Protein AF-A0A3D6A5S6-F1 (afdb_monomer_lite)

Radius of gyration: 17.74 Å; chains: 1; bounding box: 40×37×39 Å

pLDDT: mean 83.64, std 8.99, range [55.16, 96.38]

Foldseek 3Di:
DDDDPNKDWDQDQQAKTAIDPDPPDGIDGHPDRCPCPVVQVVQQVVCVVVVHDRPDDPVNVVVVVVVVVVVVVVVVD

Sequence (77 aa):
EVFCSGKVLQLDNFRKLRGFSWPGFRSMNLRKQDKGHHACVHSFIESLREGKPSPISIKEIFEVTRVSIDLQNNLCS

Structure (mmCIF, N/CA/C/O backbone):
data_AF-A0A3D6A5S6-F1
#
_entry.id   AF-A0A3D6A5S6-F1
#
loop_
_atom_site.group_PDB
_atom_site.id
_atom_site.type_symbol
_atom_site.label_atom_id
_atom_site.label_alt_id
_atom_site.label_comp_id
_atom_site.label_asym_id
_atom_site.label_entity_id
_atom_site.label_seq_id
_atom_site.pdbx_PDB_ins_code
_atom_site.Cartn_x
_atom_site.Cartn_y
_atom_site.Cartn_z
_atom_site.occupancy
_atom_site.B_iso_or_equiv
_atom_site.auth_seq_id
_atom_site.auth_comp_id
_atom_site.auth_asym_id
_atom_site.auth_atom_id
_atom_site.pdbx_PDB_model_num
ATOM 1 N N . GLU A 1 1 ? -9.397 -8.526 7.006 1.00 70.44 1 GLU A N 1
ATOM 2 C CA . GLU A 1 1 ? -10.575 -9.159 6.372 1.00 70.44 1 GLU A CA 1
ATOM 3 C C . GLU A 1 1 ? -11.192 -8.147 5.426 1.00 70.44 1 GLU A C 1
ATOM 5 O O . GLU A 1 1 ? -11.090 -6.960 5.708 1.00 70.44 1 GLU A O 1
ATOM 10 N N . VAL A 1 2 ? -11.761 -8.582 4.306 1.00 74.38 2 VAL A N 1
ATOM 11 C CA . VAL A 1 2 ? -12.458 -7.702 3.359 1.00 74.38 2 VAL A CA 1
ATOM 12 C C . VAL A 1 2 ? -13.883 -8.217 3.191 1.00 74.38 2 VAL A C 1
ATOM 14 O O . VAL A 1 2 ? -14.080 -9.394 2.879 1.00 74.38 2 VAL A O 1
ATOM 17 N N . PHE A 1 3 ? -14.860 -7.337 3.404 1.00 80.12 3 PHE A N 1
ATOM 18 C CA . PHE A 1 3 ? -16.288 -7.628 3.285 1.00 80.12 3 PHE A CA 1
ATOM 19 C C . PHE A 1 3 ? -16.813 -7.022 1.981 1.00 80.12 3 PHE A C 1
ATOM 21 O O . PHE A 1 3 ? -16.643 -5.831 1.740 1.00 80.12 3 PHE A O 1
ATOM 28 N N . CYS A 1 4 ? -17.446 -7.828 1.131 1.00 76.19 4 CYS A N 1
ATOM 29 C CA . CYS A 1 4 ? -18.055 -7.356 -0.111 1.00 76.19 4 CYS A CA 1
ATOM 30 C C . CYS A 1 4 ? -19.374 -8.090 -0.366 1.00 76.19 4 CYS A C 1
ATOM 32 O O . CYS A 1 4 ? -19.373 -9.298 -0.594 1.00 76.19 4 CYS A O 1
ATOM 34 N N . SER A 1 5 ? -20.499 -7.365 -0.335 1.00 75.00 5 SER A N 1
ATOM 35 C CA . SER A 1 5 ? -21.839 -7.867 -0.702 1.00 75.00 5 SER A CA 1
ATOM 36 C C . SER A 1 5 ? -22.209 -9.226 -0.077 1.00 75.00 5 SER A C 1
ATOM 38 O O . SER A 1 5 ? -22.619 -10.151 -0.776 1.00 75.00 5 SER A O 1
ATOM 40 N N . GLY A 1 6 ? -22.004 -9.384 1.238 1.00 75.88 6 GLY A N 1
ATOM 41 C CA . GLY A 1 6 ? -22.295 -10.633 1.964 1.00 75.88 6 GLY A CA 1
ATOM 42 C C . GLY A 1 6 ? -21.246 -11.745 1.806 1.00 75.88 6 GLY A C 1
ATOM 43 O O . GLY A 1 6 ? -21.443 -12.857 2.293 1.00 75.88 6 GLY A O 1
ATOM 44 N N . LYS A 1 7 ? -20.122 -11.456 1.142 1.00 78.12 7 LYS A N 1
ATOM 45 C CA . LYS A 1 7 ? -18.975 -12.357 0.981 1.00 78.12 7 LYS A CA 1
ATOM 46 C C . LYS A 1 7 ? -17.786 -11.834 1.775 1.00 78.12 7 LYS A C 1
ATOM 48 O O . LYS A 1 7 ? -17.562 -10.623 1.834 1.00 78.12 7 LYS A O 1
ATOM 53 N N . VAL A 1 8 ? -17.000 -12.741 2.350 1.00 81.12 8 VAL A N 1
ATOM 54 C CA . VAL A 1 8 ? -15.854 -12.382 3.199 1.00 81.12 8 VAL A CA 1
ATOM 55 C C . VAL A 1 8 ? -14.591 -13.042 2.676 1.00 81.12 8 VAL A C 1
ATOM 57 O O . VAL A 1 8 ? -14.572 -14.248 2.440 1.00 81.12 8 VAL A O 1
ATOM 60 N N . LEU A 1 9 ? -13.527 -12.255 2.525 1.00 81.88 9 LEU A N 1
ATOM 61 C CA . LEU A 1 9 ? -12.167 -12.756 2.347 1.00 81.88 9 LEU A CA 1
ATOM 62 C C . LEU A 1 9 ? -11.365 -12.472 3.615 1.00 81.88 9 LEU A C 1
ATOM 64 O O . LEU A 1 9 ? -11.031 -11.329 3.935 1.00 81.88 9 LEU A O 1
ATOM 68 N N . GLN A 1 10 ? -11.064 -13.533 4.353 1.00 82.06 10 GLN A N 1
ATOM 69 C CA . GLN A 1 10 ? -10.260 -13.472 5.562 1.00 82.06 10 GLN A CA 1
ATOM 70 C C . GLN A 1 10 ? -8.815 -13.825 5.226 1.00 82.06 10 GLN A C 1
ATOM 72 O O . GLN A 1 10 ? -8.523 -14.958 4.849 1.00 82.06 10 GLN A O 1
ATOM 77 N N . LEU A 1 11 ? -7.915 -12.852 5.368 1.00 82.69 11 LEU A N 1
ATOM 78 C CA . LEU A 1 11 ? -6.475 -13.069 5.292 1.00 82.69 11 LEU A CA 1
ATOM 79 C C . LEU A 1 11 ? -5.924 -13.250 6.708 1.00 82.69 11 LEU A C 1
ATOM 81 O O . LEU A 1 11 ? -5.840 -12.295 7.475 1.00 82.69 11 LEU A O 1
ATOM 85 N N . ASP A 1 12 ? -5.544 -14.476 7.034 1.00 76.69 12 ASP A N 1
ATOM 86 C CA . ASP A 1 12 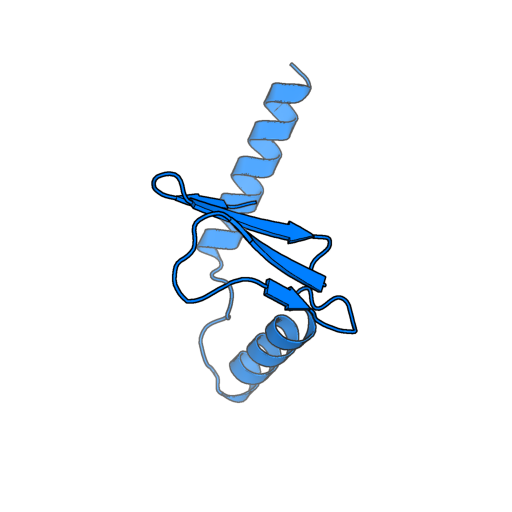? -4.914 -14.860 8.290 1.00 76.69 12 ASP A CA 1
ATOM 87 C C . ASP A 1 12 ? -3.385 -14.792 8.138 1.00 76.69 12 ASP A C 1
ATOM 89 O O . ASP A 1 12 ? -2.763 -15.551 7.377 1.00 76.69 12 ASP A O 1
ATOM 93 N N . ASN A 1 13 ? -2.810 -13.807 8.837 1.00 78.06 13 ASN A N 1
ATOM 94 C CA . ASN A 1 13 ? -1.378 -13.563 9.014 1.00 78.06 13 ASN A CA 1
ATOM 95 C C . ASN A 1 13 ? -0.553 -13.602 7.712 1.00 78.06 13 ASN A C 1
ATOM 97 O O . ASN A 1 13 ? 0.555 -14.138 7.693 1.00 78.06 13 ASN A O 1
ATOM 101 N N . PHE A 1 14 ? -1.108 -13.079 6.610 1.00 76.44 14 PHE A N 1
ATOM 102 C CA . PHE A 1 14 ? -0.481 -13.081 5.275 1.00 76.44 14 PHE A CA 1
ATOM 103 C C . PHE A 1 14 ? -0.056 -14.480 4.783 1.00 76.44 14 PHE A C 1
ATOM 105 O O . PHE A 1 14 ? 0.887 -14.627 4.005 1.00 76.44 14 PHE A O 1
ATOM 112 N N . ARG A 1 15 ? -0.726 -15.533 5.273 1.00 72.19 15 ARG A N 1
ATOM 113 C CA . ARG A 1 15 ? -0.464 -16.934 4.903 1.00 72.19 15 ARG A CA 1
ATOM 114 C C . ARG A 1 15 ? -1.689 -17.620 4.348 1.00 72.19 15 ARG A C 1
ATOM 116 O O . ARG A 1 15 ? -1.584 -18.359 3.379 1.00 72.19 15 ARG A O 1
ATOM 123 N N . LYS A 1 16 ? -2.842 -17.430 4.981 1.00 76.06 16 LYS A N 1
ATOM 124 C CA . LYS A 1 16 ? -4.059 -18.160 4.631 1.00 76.06 16 LYS A CA 1
ATOM 125 C C . LYS A 1 16 ? -5.127 -17.171 4.220 1.00 76.06 16 LYS A C 1
ATOM 127 O O . LYS A 1 16 ? -5.556 -16.370 5.035 1.00 76.06 16 LYS A O 1
ATOM 132 N N . LEU A 1 17 ? -5.569 -17.247 2.975 1.00 80.81 17 LEU A N 1
ATOM 133 C CA . LEU A 1 17 ? -6.733 -16.512 2.502 1.00 80.81 17 LEU A CA 1
ATOM 134 C C . LEU A 1 17 ? -7.919 -17.479 2.484 1.00 80.81 17 LEU A C 1
ATOM 136 O O . LEU A 1 17 ? -7.855 -18.506 1.811 1.00 80.81 17 LEU A O 1
ATOM 140 N N . ARG A 1 18 ? -8.982 -17.189 3.234 1.00 78.88 18 ARG A N 1
ATOM 141 C CA . ARG A 1 18 ? -10.225 -17.973 3.275 1.00 78.88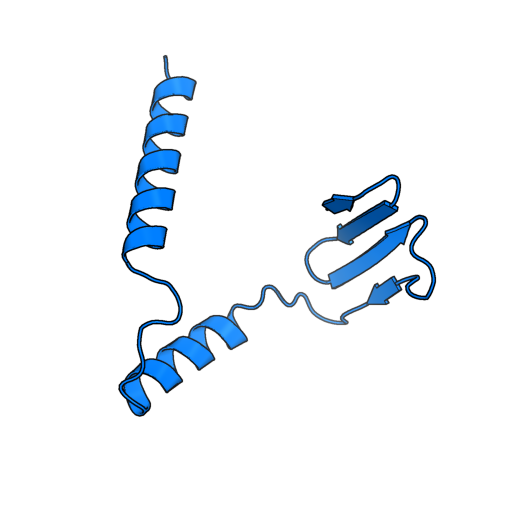 18 ARG A CA 1
ATOM 142 C C . ARG A 1 18 ? -11.366 -17.159 2.683 1.00 78.88 18 ARG A C 1
ATOM 144 O O . ARG A 1 18 ? -11.556 -16.010 3.069 1.00 78.88 18 ARG A O 1
ATOM 151 N N . GLY A 1 19 ? -12.112 -17.761 1.763 1.00 79.88 19 GLY A N 1
ATOM 152 C CA . GLY A 1 19 ? -13.324 -17.184 1.191 1.00 79.88 19 GLY A CA 1
ATOM 153 C C . GLY A 1 19 ? -14.568 -17.777 1.839 1.00 79.88 19 GLY A C 1
ATOM 154 O O . GLY A 1 19 ? -14.789 -18.983 1.766 1.00 79.88 19 GLY A O 1
ATOM 155 N N . PHE A 1 20 ? -15.402 -16.932 2.438 1.00 78.19 20 PHE A N 1
ATOM 156 C CA . PHE A 1 20 ? -16.752 -17.284 2.872 1.00 78.19 20 PHE A CA 1
ATOM 157 C C . PHE A 1 20 ? -17.753 -16.735 1.852 1.00 78.19 20 PHE A C 1
ATOM 159 O O . PHE A 1 20 ? -17.691 -15.558 1.486 1.00 78.19 20 PHE A O 1
ATOM 166 N N . SER A 1 21 ? -18.650 -17.598 1.367 1.00 76.38 21 SER A N 1
ATOM 167 C CA . SER A 1 21 ? -19.647 -17.269 0.332 1.00 76.38 21 SER A CA 1
ATOM 168 C C . SER A 1 21 ? -19.050 -16.765 -0.997 1.00 76.38 21 SER A C 1
ATOM 170 O O . SER A 1 21 ? -19.717 -16.071 -1.766 1.00 76.38 21 SER A O 1
ATOM 172 N N . TRP A 1 22 ? -17.798 -17.136 -1.298 1.00 74.19 22 TRP A N 1
ATOM 173 C CA . TRP A 1 22 ? -17.119 -16.839 -2.565 1.00 74.19 22 TRP A CA 1
ATOM 174 C C . TRP A 1 22 ? -17.265 -18.006 -3.562 1.00 74.19 22 TRP A C 1
ATOM 176 O O . TRP A 1 22 ? -16.610 -19.040 -3.400 1.00 74.19 22 TRP A O 1
ATOM 186 N N . PRO A 1 23 ? -18.115 -17.889 -4.602 1.00 73.12 23 PRO A N 1
ATOM 187 C CA . PRO A 1 23 ? -18.225 -18.928 -5.621 1.00 73.12 23 PRO A CA 1
ATOM 188 C C . PRO A 1 23 ? -16.901 -19.050 -6.389 1.00 73.12 23 PRO A C 1
ATOM 190 O O . PRO A 1 23 ? -16.347 -18.052 -6.841 1.00 73.12 23 PRO A O 1
ATOM 193 N N . GLY A 1 24 ? -16.374 -20.271 -6.500 1.00 78.38 24 GLY A N 1
ATOM 194 C CA . GLY A 1 24 ? -15.116 -20.563 -7.203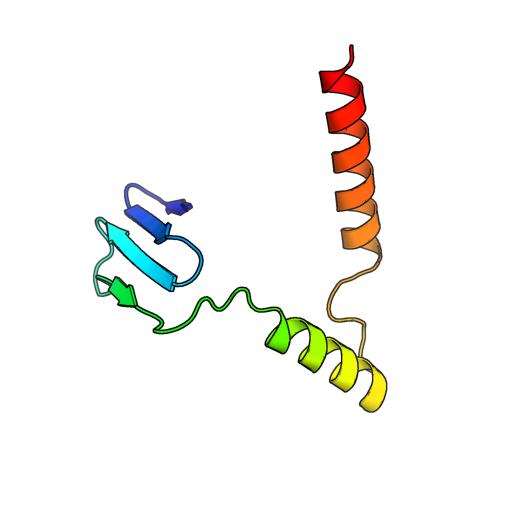 1.00 78.38 24 GLY A CA 1
ATOM 195 C C . GLY A 1 24 ? -13.829 -20.379 -6.385 1.00 78.38 24 GLY A C 1
ATOM 196 O O . GLY A 1 24 ? -12.777 -20.830 -6.829 1.00 78.38 24 GLY A O 1
ATOM 197 N N . PHE A 1 25 ? -13.885 -19.803 -5.177 1.00 76.06 25 PHE A N 1
ATOM 198 C CA . PHE A 1 25 ? -12.704 -19.616 -4.327 1.00 76.06 25 PHE A CA 1
ATOM 199 C C . PHE A 1 25 ? -12.990 -19.992 -2.869 1.00 76.06 25 PHE A C 1
ATOM 201 O O . PHE A 1 25 ? -13.724 -19.302 -2.167 1.00 76.06 25 PHE A O 1
ATOM 208 N N . ARG A 1 26 ? -12.389 -21.094 -2.400 1.00 73.62 26 ARG A N 1
ATOM 209 C CA . ARG A 1 26 ? -12.540 -21.577 -1.014 1.00 73.62 26 ARG A CA 1
ATOM 210 C C . ARG A 1 26 ? -11.391 -21.127 -0.118 1.00 73.62 26 ARG A C 1
ATOM 212 O O . ARG A 1 26 ? -11.613 -20.528 0.931 1.00 73.62 26 ARG A O 1
ATOM 219 N N . SER A 1 27 ? -10.154 -21.407 -0.522 1.00 77.38 27 SER A N 1
ATOM 220 C CA . SER A 1 27 ? -8.980 -21.035 0.263 1.00 77.38 27 SER A CA 1
ATOM 221 C C . SER A 1 27 ? -7.691 -21.067 -0.547 1.00 77.38 27 SER A C 1
ATOM 223 O O . SER A 1 27 ? -7.533 -21.921 -1.416 1.00 77.38 27 SER A O 1
ATOM 225 N N . MET A 1 28 ? -6.733 -20.228 -0.165 1.00 77.25 28 MET A N 1
ATOM 226 C CA . MET A 1 28 ? -5.336 -20.284 -0.591 1.00 77.25 28 MET A CA 1
ATOM 227 C C . MET A 1 28 ? -4.442 -20.329 0.651 1.00 77.25 28 MET A C 1
ATOM 229 O O . MET A 1 28 ? -4.691 -19.614 1.621 1.00 77.25 28 MET A O 1
ATOM 233 N N . ASN A 1 29 ? -3.416 -21.182 0.644 1.00 76.00 29 ASN A N 1
ATOM 234 C CA . ASN A 1 29 ? -2.503 -21.347 1.774 1.00 76.00 29 ASN A CA 1
ATOM 235 C C . ASN A 1 29 ? -1.051 -21.256 1.295 1.00 76.00 29 ASN A C 1
ATOM 237 O O . ASN A 1 29 ? -0.556 -22.136 0.591 1.00 76.00 29 ASN A O 1
ATOM 241 N N . LEU A 1 30 ? -0.376 -20.186 1.695 1.00 72.50 30 LEU A N 1
ATOM 242 C CA . LEU A 1 30 ? 1.042 -19.962 1.486 1.00 72.50 30 LEU A CA 1
ATOM 243 C C . LEU A 1 30 ? 1.825 -20.627 2.623 1.00 72.50 30 LEU A C 1
ATOM 245 O O . LEU A 1 30 ? 1.546 -20.444 3.812 1.00 72.50 30 LEU A O 1
ATOM 249 N N . ARG A 1 31 ? 2.857 -21.398 2.265 1.00 67.19 3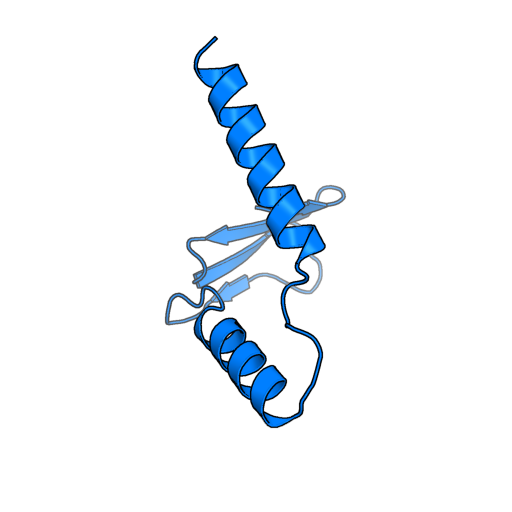1 ARG A N 1
ATOM 250 C CA . ARG A 1 31 ? 3.711 -22.082 3.252 1.00 67.19 31 ARG A CA 1
ATOM 251 C C . ARG A 1 31 ? 4.472 -21.090 4.144 1.00 67.19 31 ARG A C 1
ATOM 253 O O . ARG A 1 31 ? 4.645 -21.362 5.333 1.00 67.19 31 ARG A O 1
ATOM 260 N N . LYS A 1 32 ? 4.847 -19.925 3.605 1.00 73.44 32 LYS A N 1
ATOM 261 C CA . LYS A 1 32 ? 5.557 -18.826 4.283 1.00 73.44 32 LYS A CA 1
ATOM 262 C C . LYS A 1 32 ? 4.667 -17.578 4.339 1.00 73.44 32 LYS A C 1
ATOM 264 O O . LYS A 1 32 ? 3.806 -17.420 3.483 1.00 73.44 32 LYS A O 1
ATOM 269 N N . GLN A 1 33 ? 4.864 -16.719 5.345 1.00 69.88 33 GLN A N 1
ATOM 270 C CA . GLN A 1 33 ? 4.265 -15.380 5.333 1.00 69.88 33 GLN A CA 1
ATOM 271 C C . GLN A 1 33 ? 4.829 -14.611 4.141 1.00 69.88 33 GLN A C 1
ATOM 273 O O . GLN A 1 33 ? 6.041 -14.393 4.084 1.00 69.88 33 GLN A O 1
ATOM 278 N N . ASP A 1 34 ? 3.964 -14.201 3.222 1.00 75.31 34 ASP A N 1
ATOM 279 C CA . ASP A 1 34 ? 4.336 -13.275 2.162 1.00 75.31 34 ASP A CA 1
ATOM 280 C C . ASP A 1 34 ? 3.567 -11.971 2.352 1.00 75.31 34 ASP A C 1
ATOM 282 O O . ASP A 1 34 ? 2.379 -11.867 2.057 1.00 75.31 34 ASP A O 1
ATOM 286 N N . LYS A 1 35 ? 4.262 -10.982 2.915 1.00 76.94 35 LYS A N 1
ATOM 287 C CA . LYS A 1 35 ? 3.735 -9.629 3.129 1.00 76.94 35 LYS A CA 1
ATOM 288 C C . LYS A 1 35 ? 3.998 -8.710 1.929 1.00 76.94 35 LYS A C 1
ATOM 290 O O . LYS A 1 35 ? 3.745 -7.516 2.020 1.00 76.94 35 LYS A O 1
ATOM 295 N N . GLY A 1 36 ? 4.563 -9.230 0.834 1.00 79.75 36 GLY A N 1
ATOM 296 C CA . GLY A 1 36 ? 4.875 -8.454 -0.367 1.00 79.75 36 GLY A CA 1
ATOM 297 C C . GLY A 1 36 ? 6.142 -7.598 -0.275 1.00 79.75 36 GLY A C 1
ATOM 298 O O . GLY A 1 36 ? 6.430 -6.846 -1.200 1.00 79.75 36 GLY A O 1
ATOM 299 N N . HIS A 1 37 ? 6.941 -7.708 0.796 1.00 83.75 37 HIS A N 1
ATOM 300 C CA . HIS A 1 37 ? 8.154 -6.892 0.962 1.00 83.75 37 HIS A CA 1
ATOM 301 C C . HIS A 1 37 ? 9.178 -7.118 -0.157 1.00 83.75 37 HIS A C 1
ATOM 303 O O . HIS A 1 37 ? 9.744 -6.159 -0.672 1.00 83.75 37 HIS A O 1
ATOM 309 N N . HIS A 1 38 ? 9.393 -8.373 -0.566 1.00 84.12 38 HIS A N 1
ATOM 310 C CA . HIS A 1 38 ? 10.298 -8.681 -1.677 1.00 84.12 38 HIS A CA 1
ATOM 311 C C . HIS A 1 38 ? 9.817 -8.053 -2.985 1.00 84.12 38 HIS A C 1
ATOM 313 O O . HIS A 1 38 ? 10.622 -7.457 -3.693 1.00 84.12 38 HIS A O 1
ATOM 319 N N . ALA A 1 39 ? 8.516 -8.143 -3.276 1.00 86.00 39 ALA A N 1
ATOM 320 C CA . ALA A 1 39 ? 7.927 -7.529 -4.460 1.00 86.00 39 ALA A CA 1
ATOM 321 C C . ALA A 1 39 ? 8.070 -6.000 -4.429 1.00 86.00 39 ALA A C 1
ATOM 323 O O . ALA A 1 39 ? 8.447 -5.406 -5.430 1.00 86.00 39 ALA A O 1
ATOM 324 N N . CYS A 1 40 ? 7.856 -5.372 -3.270 1.00 87.19 40 CYS A N 1
ATOM 325 C CA . CYS A 1 40 ? 8.041 -3.932 -3.091 1.00 87.19 40 CYS A CA 1
ATOM 326 C C . CYS A 1 40 ? 9.490 -3.495 -3.372 1.00 87.19 40 CYS A C 1
ATOM 328 O O . CYS A 1 40 ? 9.722 -2.618 -4.203 1.00 87.19 40 CYS A O 1
ATOM 330 N N . VAL A 1 41 ? 10.473 -4.149 -2.738 1.00 88.62 41 VAL A N 1
ATOM 331 C CA . VAL A 1 41 ? 11.901 -3.841 -2.937 1.00 88.62 41 VAL A CA 1
ATOM 332 C C . VAL A 1 41 ? 12.323 -4.095 -4.382 1.00 88.62 41 VAL A C 1
ATOM 334 O O . VAL A 1 41 ? 13.057 -3.296 -4.957 1.00 88.62 41 VAL A O 1
ATOM 337 N N . HIS A 1 42 ? 11.845 -5.183 -4.985 1.00 90.69 42 HIS A N 1
ATOM 338 C CA . HIS A 1 42 ? 12.127 -5.496 -6.378 1.00 90.69 42 HIS A CA 1
ATOM 339 C C . HIS A 1 42 ? 11.591 -4.410 -7.317 1.00 90.69 42 HIS A C 1
ATOM 341 O O . HIS A 1 42 ? 12.371 -3.847 -8.078 1.00 90.69 42 HIS A O 1
ATOM 347 N N . SER A 1 43 ? 10.311 -4.042 -7.200 1.00 90.44 43 SER A N 1
ATOM 348 C CA . SER A 1 43 ? 9.708 -2.966 -7.996 1.00 90.44 43 SER A CA 1
ATOM 349 C C . SER A 1 43 ? 10.431 -1.632 -7.812 1.00 90.44 43 SER A C 1
ATOM 351 O O . SER A 1 43 ? 10.580 -0.876 -8.768 1.00 90.44 43 SER A O 1
ATOM 353 N N . PHE A 1 44 ? 10.914 -1.343 -6.601 1.00 91.06 44 PHE A N 1
ATOM 354 C CA . PHE A 1 44 ? 11.701 -0.142 -6.339 1.00 91.06 44 PHE A CA 1
ATOM 355 C C . PHE A 1 44 ? 13.045 -0.168 -7.079 1.00 91.06 44 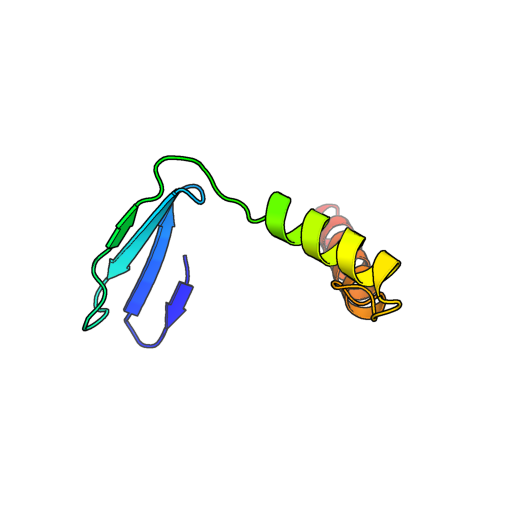PHE A C 1
ATOM 357 O O . PHE A 1 44 ? 13.361 0.771 -7.807 1.00 91.06 44 PHE A O 1
ATOM 364 N N . ILE A 1 45 ? 13.813 -1.255 -6.961 1.00 93.31 45 ILE A N 1
ATOM 365 C CA . ILE A 1 45 ? 15.099 -1.400 -7.660 1.00 93.31 45 ILE A CA 1
ATOM 366 C C . ILE A 1 45 ? 14.913 -1.341 -9.182 1.00 93.31 45 ILE A C 1
ATOM 368 O O . ILE A 1 45 ? 15.684 -0.664 -9.859 1.00 93.31 45 ILE A O 1
ATOM 372 N N . GLU A 1 46 ? 13.890 -2.004 -9.722 1.00 95.00 46 GLU A N 1
ATOM 373 C CA . GLU A 1 46 ? 13.585 -1.957 -11.156 1.00 95.00 46 GLU A CA 1
ATOM 374 C C . GLU A 1 46 ? 13.205 -0.541 -11.604 1.00 95.00 46 GLU A C 1
ATOM 376 O O . GLU A 1 46 ? 13.705 -0.073 -12.624 1.00 95.00 46 GLU A O 1
ATOM 381 N N . SER A 1 47 ? 12.429 0.202 -10.801 1.00 93.12 47 SER A N 1
ATOM 382 C CA . SER A 1 47 ? 12.105 1.599 -11.123 1.00 93.12 47 SER A CA 1
ATOM 383 C C . SER A 1 47 ? 13.349 2.487 -11.229 1.00 93.12 47 SER A C 1
ATOM 385 O O . SER A 1 47 ? 13.442 3.300 -12.146 1.00 93.12 47 SER A O 1
ATOM 387 N N . LEU A 1 48 ? 14.348 2.266 -10.366 1.00 92.25 48 LEU A N 1
ATOM 388 C CA . LEU A 1 48 ? 15.634 2.964 -10.429 1.00 92.25 48 LEU A CA 1
ATOM 389 C C . LEU A 1 48 ? 16.452 2.572 -11.664 1.00 92.25 48 LEU A C 1
ATOM 391 O O . LEU A 1 48 ? 17.058 3.437 -12.290 1.00 92.25 48 LEU A O 1
ATOM 395 N N . ARG A 1 49 ? 16.480 1.280 -12.013 1.00 94.31 49 ARG A N 1
ATOM 396 C CA . ARG A 1 49 ? 17.233 0.763 -13.170 1.00 94.31 49 ARG A CA 1
ATOM 397 C C . ARG A 1 49 ? 16.664 1.245 -14.497 1.00 94.31 49 ARG A C 1
ATOM 399 O O . ARG A 1 49 ? 17.422 1.597 -15.392 1.00 94.31 49 ARG A O 1
ATOM 406 N N . GLU A 1 50 ? 15.343 1.241 -14.619 1.00 95.06 50 GLU A N 1
ATOM 407 C CA . GLU A 1 50 ? 14.632 1.553 -15.861 1.00 95.06 50 GLU A CA 1
ATOM 408 C C . GLU A 1 50 ? 14.224 3.032 -15.963 1.00 95.06 50 GLU A C 1
ATOM 410 O O . GLU A 1 50 ? 13.617 3.434 -16.954 1.00 95.06 50 GLU A O 1
ATOM 415 N N . GLY A 1 51 ? 14.520 3.845 -14.941 1.00 90.19 51 GLY A N 1
ATOM 416 C CA . GLY A 1 51 ? 14.106 5.250 -14.882 1.00 90.19 51 GLY A CA 1
ATOM 417 C C . GLY A 1 51 ? 12.585 5.432 -14.828 1.00 90.19 51 GLY A C 1
ATOM 418 O O . GLY A 1 51 ? 12.063 6.453 -15.278 1.00 90.19 51 GLY A O 1
ATOM 419 N N . LYS A 1 52 ? 11.858 4.432 -14.318 1.00 91.19 52 LYS A N 1
ATOM 420 C CA . LYS A 1 52 ? 10.400 4.480 -14.174 1.00 91.19 52 LYS A CA 1
ATOM 421 C C . LYS A 1 52 ? 10.007 5.261 -12.913 1.00 91.19 52 LYS A C 1
ATOM 423 O O . LYS A 1 52 ? 10.803 5.380 -11.981 1.00 91.19 52 LYS A O 1
ATOM 428 N N . PRO A 1 53 ? 8.767 5.775 -12.847 1.00 87.12 53 PRO A N 1
ATOM 429 C CA . PRO A 1 53 ? 8.245 6.383 -11.630 1.00 87.12 53 PRO A CA 1
ATOM 430 C C . PRO A 1 53 ? 8.336 5.437 -10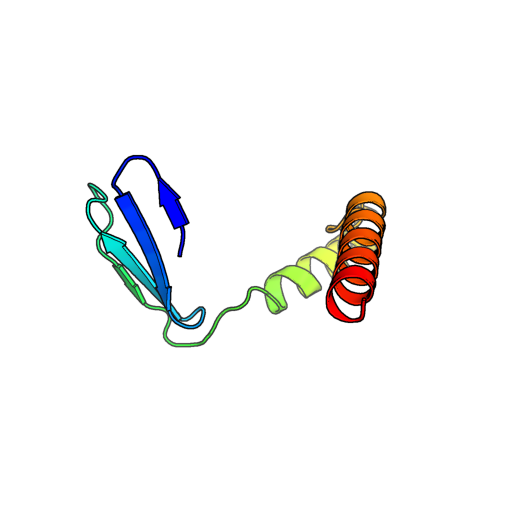.426 1.00 87.12 53 PRO A C 1
ATOM 432 O O . PRO A 1 53 ? 8.203 4.221 -10.569 1.00 87.12 53 PRO A O 1
ATOM 435 N N . SER A 1 54 ? 8.522 6.016 -9.237 1.00 90.06 54 SER A N 1
ATOM 436 C CA . SER A 1 54 ? 8.517 5.270 -7.976 1.00 90.06 54 SER A CA 1
ATOM 437 C C . SER A 1 54 ? 7.240 4.419 -7.846 1.00 90.06 54 SER A C 1
ATOM 439 O O . SER A 1 54 ? 6.153 4.948 -8.096 1.00 90.06 54 SER A O 1
ATOM 441 N N . PRO A 1 55 ? 7.330 3.147 -7.403 1.00 90.44 55 PRO A N 1
ATOM 442 C CA . PRO A 1 55 ? 6.169 2.270 -7.218 1.00 90.44 55 PRO A CA 1
ATOM 443 C C . PRO A 1 55 ? 5.135 2.809 -6.226 1.00 90.44 55 PRO A C 1
ATOM 445 O O . PRO A 1 55 ? 3.968 2.440 -6.297 1.00 90.44 55 PRO A O 1
ATOM 448 N N . ILE A 1 56 ? 5.577 3.654 -5.292 1.00 91.38 56 ILE A N 1
ATOM 449 C CA . ILE A 1 56 ? 4.721 4.383 -4.356 1.00 91.38 56 ILE A CA 1
ATOM 450 C C . ILE A 1 56 ? 4.890 5.865 -4.664 1.00 91.38 56 ILE A C 1
ATOM 452 O O . ILE A 1 56 ? 6.017 6.378 -4.675 1.00 91.38 56 ILE A O 1
ATOM 456 N N . SER A 1 57 ? 3.785 6.558 -4.927 1.00 92.00 57 SER A N 1
ATOM 457 C CA . SER A 1 57 ? 3.843 7.976 -5.259 1.00 92.00 57 SER A CA 1
ATOM 458 C C . SER A 1 57 ? 4.153 8.822 -4.022 1.00 92.00 57 SER A C 1
ATOM 460 O O . SER A 1 57 ? 3.729 8.524 -2.905 1.00 92.00 57 SER A O 1
ATOM 462 N N . ILE A 1 58 ? 4.849 9.944 -4.215 1.00 91.69 58 ILE A N 1
ATOM 463 C CA . ILE A 1 58 ? 5.132 10.876 -3.113 1.00 91.69 58 ILE A CA 1
ATOM 464 C C . ILE A 1 58 ? 3.847 11.450 -2.490 1.00 91.69 58 ILE A C 1
ATOM 466 O O . ILE A 1 58 ? 3.793 11.718 -1.292 1.00 91.69 58 ILE A O 1
ATOM 470 N N . LYS A 1 59 ? 2.784 11.598 -3.292 1.00 94.00 59 LYS A N 1
ATOM 471 C CA . LYS A 1 59 ? 1.481 12.085 -2.830 1.00 94.00 59 LYS A CA 1
ATOM 472 C C . LYS A 1 59 ? 0.852 11.121 -1.824 1.00 94.00 59 LYS A C 1
ATOM 474 O O . LYS A 1 59 ? 0.400 11.574 -0.777 1.00 94.00 59 LYS A O 1
ATOM 479 N N . GLU A 1 60 ? 0.874 9.820 -2.115 1.00 91.94 60 GLU A N 1
ATOM 480 C CA . GLU A 1 60 ? 0.386 8.789 -1.191 1.00 91.94 60 GLU A CA 1
ATOM 481 C C . GLU A 1 60 ? 1.198 8.780 0.108 1.00 91.94 60 GLU A C 1
ATOM 483 O O . GLU A 1 60 ? 0.619 8.709 1.189 1.00 91.94 60 GLU A O 1
ATOM 488 N N . ILE A 1 61 ? 2.527 8.933 0.024 1.00 93.12 61 ILE A N 1
ATOM 489 C CA . ILE A 1 61 ? 3.395 9.009 1.210 1.00 93.12 61 ILE A CA 1
ATOM 490 C C . ILE A 1 61 ? 2.977 10.175 2.114 1.00 93.12 61 ILE A C 1
ATOM 492 O O . ILE A 1 61 ? 2.794 9.987 3.321 1.00 93.12 61 ILE A O 1
ATOM 496 N N . PHE A 1 62 ? 2.789 11.373 1.554 1.00 96.38 62 PHE A N 1
ATOM 497 C CA . PHE A 1 62 ? 2.372 12.536 2.340 1.00 96.38 62 PHE A CA 1
ATOM 498 C C . PHE A 1 62 ? 0.948 12.412 2.881 1.00 96.38 62 PHE A C 1
ATOM 500 O O . PHE A 1 62 ? 0.685 12.842 4.002 1.00 96.38 62 PHE A O 1
ATOM 507 N N . GLU A 1 63 ? 0.033 11.816 2.120 1.00 95.44 63 GLU A N 1
ATOM 508 C CA . GLU A 1 63 ? -1.340 11.585 2.562 1.00 95.44 63 GLU A CA 1
ATOM 509 C C . GLU A 1 63 ? -1.394 10.647 3.771 1.00 95.44 63 GLU A C 1
ATOM 511 O O . GLU A 1 63 ? -1.965 11.013 4.799 1.00 95.44 63 GLU A O 1
ATOM 516 N N . VAL A 1 64 ? -0.732 9.489 3.685 1.00 93.56 64 VAL A N 1
ATOM 517 C CA . VAL A 1 64 ? -0.660 8.518 4.785 1.00 93.56 64 VAL A CA 1
ATOM 518 C C . VAL A 1 64 ? 0.028 9.129 6.005 1.00 93.56 64 VAL A C 1
ATOM 520 O O . VAL A 1 64 ? -0.446 8.952 7.128 1.00 93.56 64 VAL A O 1
ATOM 523 N N . THR A 1 65 ? 1.109 9.890 5.801 1.00 94.25 65 THR A N 1
ATOM 524 C CA . THR A 1 65 ? 1.826 10.570 6.892 1.00 94.25 65 THR A CA 1
ATOM 525 C C . THR A 1 65 ? 0.923 11.570 7.613 1.00 94.25 65 THR A C 1
ATOM 527 O O . THR A 1 65 ? 0.830 11.530 8.838 1.00 94.25 65 THR A O 1
ATOM 530 N N . ARG A 1 66 ? 0.211 12.426 6.868 1.00 95.31 66 ARG A N 1
ATOM 531 C CA . ARG A 1 66 ? -0.716 13.413 7.438 1.00 95.31 66 ARG A CA 1
ATOM 532 C C . ARG A 1 66 ? -1.816 12.736 8.249 1.00 95.31 66 ARG A C 1
ATOM 534 O O . ARG A 1 66 ? -1.982 13.062 9.416 1.00 95.31 66 ARG A O 1
ATOM 541 N N . VAL A 1 67 ? -2.504 11.753 7.662 1.00 93.81 67 VAL A N 1
ATOM 542 C CA . VAL A 1 67 ? -3.590 11.026 8.342 1.00 93.81 67 VAL A CA 1
ATOM 543 C C . VAL A 1 67 ? -3.084 10.335 9.611 1.00 93.81 67 VAL A C 1
ATOM 545 O O . VAL A 1 67 ? -3.775 10.339 10.624 1.00 93.81 67 VAL A O 1
ATOM 548 N N . SER A 1 68 ? -1.866 9.786 9.592 1.00 93.50 68 SER A N 1
ATOM 549 C CA . SER A 1 68 ? -1.269 9.144 10.770 1.00 93.50 68 SER A CA 1
ATOM 550 C C . SER A 1 68 ? -1.022 10.136 11.913 1.00 93.50 68 SER A C 1
ATOM 552 O O . SER A 1 68 ? -1.341 9.832 13.061 1.00 93.50 68 SER A O 1
ATOM 554 N N . ILE A 1 69 ? -0.496 11.327 11.601 1.00 94.44 69 ILE A N 1
ATOM 555 C CA . ILE A 1 69 ? -0.269 12.404 12.580 1.00 94.44 69 ILE A CA 1
ATOM 556 C C . ILE A 1 69 ? -1.603 12.939 13.112 1.00 94.44 69 ILE A C 1
ATOM 558 O O . ILE A 1 69 ? -1.763 13.099 14.321 1.00 94.44 69 ILE A O 1
ATOM 562 N N . ASP A 1 70 ? -2.575 13.169 12.229 1.00 94.00 70 ASP A N 1
ATOM 563 C CA . ASP A 1 70 ? -3.903 13.647 12.613 1.00 94.00 70 ASP A CA 1
ATOM 564 C C . ASP A 1 70 ? -4.577 12.662 13.577 1.00 94.00 70 ASP A C 1
ATOM 566 O O . ASP A 1 70 ? -5.095 13.067 14.617 1.00 94.00 70 ASP A O 1
ATOM 570 N N . LEU A 1 71 ? -4.525 11.357 13.286 1.00 92.81 71 LEU A N 1
ATOM 571 C CA . LEU A 1 71 ? -5.067 10.324 14.173 1.00 92.81 71 LEU A CA 1
ATOM 572 C C . LEU A 1 71 ? -4.368 10.310 15.535 1.00 92.81 71 LEU A C 1
ATOM 574 O O . LEU A 1 71 ? -5.047 10.214 16.555 1.00 92.81 71 LEU A O 1
ATOM 578 N N . GLN A 1 72 ? -3.038 10.434 15.567 1.00 93.06 72 GLN A N 1
ATOM 579 C CA . GLN A 1 72 ? -2.289 10.503 16.822 1.00 93.06 72 GLN A CA 1
ATOM 580 C C . GLN A 1 72 ? -2.732 11.697 17.678 1.00 93.06 72 GLN A C 1
ATOM 582 O O . GLN A 1 72 ? -2.958 11.538 18.875 1.00 93.06 72 GLN A O 1
ATOM 587 N N . ASN A 1 73 ? -2.908 12.869 17.069 1.00 92.56 73 ASN A N 1
ATOM 588 C CA . ASN A 1 73 ? -3.340 14.066 17.786 1.00 92.56 73 ASN A CA 1
ATOM 589 C C . ASN A 1 73 ? -4.755 13.916 18.368 1.00 92.56 73 ASN A C 1
ATOM 591 O O . ASN A 1 73 ? -4.969 14.300 19.511 1.00 92.56 73 ASN A O 1
ATOM 595 N N . ASN A 1 74 ? -5.687 13.310 17.623 1.00 88.06 74 ASN A N 1
ATOM 596 C CA . ASN A 1 74 ? -7.062 13.065 18.088 1.00 88.06 74 ASN A CA 1
ATOM 597 C C . ASN A 1 74 ? -7.165 11.972 19.170 1.00 88.06 74 ASN A C 1
ATOM 599 O O . ASN A 1 74 ? -8.160 11.910 19.884 1.00 88.06 74 ASN A O 1
ATOM 603 N N . LEU A 1 75 ? -6.178 11.076 19.276 1.00 80.38 75 LEU A N 1
ATOM 604 C CA . LEU A 1 75 ? -6.129 10.041 20.319 1.00 80.38 75 LEU A CA 1
ATOM 605 C C . LEU A 1 75 ? -5.552 10.561 21.646 1.00 80.38 75 LEU A C 1
ATOM 607 O O . LEU A 1 75 ? -5.784 9.952 22.688 1.00 80.38 75 LEU A O 1
ATOM 611 N N . CYS A 1 76 ? -4.771 11.643 21.606 1.00 67.06 76 CYS A N 1
ATOM 612 C CA . CYS A 1 76 ? -4.136 12.252 22.779 1.00 67.06 76 CYS A CA 1
ATOM 613 C C . CYS A 1 76 ? -4.892 13.474 23.336 1.00 67.06 76 CYS A C 1
ATOM 615 O O . CYS A 1 76 ? -4.448 14.035 24.338 1.00 67.06 76 CYS A O 1
ATOM 617 N N . SER A 1 77 ? -5.990 13.881 22.696 1.00 55.16 77 SER A N 1
ATOM 618 C CA . SER A 1 77 ? -6.907 14.955 23.113 1.00 55.16 77 SER A CA 1
ATOM 619 C C . SER A 1 77 ? -8.124 14.411 23.849 1.00 55.16 77 SER A C 1
ATOM 621 O O . SER A 1 77 ? -8.500 15.011 24.877 1.00 55.16 77 SER A O 1
#

Secondary structure (DSSP, 8-state):
-EEETTEEEEEETTTEEEEES-TT--EEE-SS---SHHHHHHHHHHHHHHTPPPSS-HHHHHHHHHHHHHHHHHH--